Protein AF-A0A1I7ZZ51-F1 (afdb_monomer_lite)

pLDDT: mean 78.09, std 17.19, range [39.28, 97.56]

Foldseek 3Di:
DVVVVVVVVVVVCPVPDDPDDDDDDDDPDVVVVVCCCVPVVDPWDWDWDADPVRDIDIDIDPDPDPPD

Organism: NCBI:txid37863

Secondary structure (DSSP, 8-state):
-HHHHHHHHHHHGGGS-------------HHHHHHHHHHH--S-EEEEEE-TTS-EEEEEESS-----

Sequence (68 aa):
MLVNLINNRVTTDSQQSSRGFQLIVITHDLRLVENLYRDCKPECVYGLSKDAYGVSRMKRYTHFELTN

Structure (mmCIF, N/CA/C/O backbone):
data_AF-A0A1I7ZZ51-F1
#
_entry.id   AF-A0A1I7ZZ51-F1
#
loop_
_atom_site.group_PDB
_atom_site.id
_atom_site.type_symbol
_atom_site.label_atom_id
_atom_site.label_alt_id
_atom_site.label_comp_id
_atom_site.label_asym_id
_atom_site.label_entity_id
_atom_site.label_seq_id
_atom_site.pdbx_PDB_ins_code
_atom_site.Cartn_x
_atom_site.Cartn_y
_atom_site.Cartn_z
_atom_site.occupancy
_atom_site.B_iso_or_equiv
_atom_site.auth_seq_id
_atom_site.auth_comp_id
_atom_site.auth_asym_id
_atom_site.auth_atom_id
_atom_site.pdbx_PDB_model_num
ATOM 1 N N . MET A 1 1 ? 3.665 -3.751 18.972 1.00 60.09 1 MET A N 1
ATOM 2 C CA . MET A 1 1 ? 4.282 -2.401 18.982 1.00 60.09 1 MET A CA 1
ATOM 3 C C . MET A 1 1 ? 3.505 -1.392 18.137 1.00 60.09 1 MET A C 1
ATOM 5 O O . MET A 1 1 ? 3.048 -0.423 18.718 1.00 60.09 1 MET A O 1
ATOM 9 N N . LEU A 1 2 ? 3.286 -1.608 16.830 1.00 62.81 2 LEU A N 1
ATOM 10 C CA . LEU A 1 2 ? 2.552 -0.648 15.978 1.00 62.81 2 LEU A CA 1
ATOM 11 C C . LEU A 1 2 ? 1.048 -0.560 16.305 1.00 62.81 2 LEU A C 1
ATOM 13 O O . LEU A 1 2 ? 0.522 0.532 16.465 1.00 62.81 2 LEU A O 1
ATOM 17 N N . VAL A 1 3 ? 0.384 -1.704 16.503 1.00 60.97 3 VAL A N 1
ATOM 18 C CA . VAL A 1 3 ? -1.035 -1.763 16.913 1.00 60.97 3 VAL A CA 1
ATOM 19 C C . VAL A 1 3 ? -1.269 -1.023 18.235 1.00 60.97 3 VAL A C 1
ATOM 21 O O . VAL A 1 3 ? -2.216 -0.260 18.360 1.00 60.97 3 VAL A O 1
ATOM 24 N N . ASN A 1 4 ? -0.348 -1.155 19.195 1.00 62.66 4 ASN A N 1
ATOM 25 C CA . ASN A 1 4 ? -0.423 -0.422 20.464 1.00 62.66 4 ASN A CA 1
ATOM 26 C C . ASN A 1 4 ? -0.246 1.091 20.265 1.00 62.66 4 ASN A C 1
ATOM 28 O O . ASN A 1 4 ? -0.872 1.874 20.968 1.00 62.66 4 ASN A O 1
ATOM 32 N N . LEU A 1 5 ? 0.582 1.507 19.301 1.00 62.19 5 LEU A N 1
ATOM 33 C CA . LEU A 1 5 ? 0.765 2.916 18.950 1.00 62.19 5 LEU A CA 1
ATOM 34 C C . LEU A 1 5 ? -0.507 3.511 18.321 1.00 62.19 5 LEU A C 1
ATOM 36 O O . LEU A 1 5 ? -0.873 4.640 18.637 1.00 62.19 5 LEU A O 1
ATOM 40 N N . ILE A 1 6 ? -1.192 2.731 17.477 1.00 64.12 6 ILE A N 1
ATOM 41 C CA . ILE A 1 6 ? -2.491 3.087 16.890 1.00 64.12 6 ILE A CA 1
ATOM 42 C C . ILE A 1 6 ? -3.545 3.195 18.000 1.00 64.12 6 ILE A C 1
ATOM 44 O O . ILE A 1 6 ? -4.215 4.218 18.113 1.00 64.12 6 ILE A O 1
ATOM 48 N N . ASN A 1 7 ? -3.633 2.192 18.875 1.00 62.03 7 ASN A N 1
ATOM 49 C CA . ASN A 1 7 ? -4.617 2.160 19.959 1.00 62.03 7 ASN A CA 1
ATOM 50 C C . ASN A 1 7 ? -4.419 3.300 20.969 1.00 62.03 7 ASN A C 1
ATOM 52 O O . ASN A 1 7 ? -5.391 3.932 21.372 1.00 62.03 7 ASN A O 1
ATOM 56 N N . ASN A 1 8 ? -3.171 3.619 21.329 1.00 59.62 8 ASN A N 1
ATOM 57 C CA . ASN A 1 8 ? -2.876 4.707 22.264 1.00 59.62 8 ASN A CA 1
ATOM 58 C C . ASN A 1 8 ? -3.279 6.087 21.714 1.00 59.62 8 ASN A C 1
ATOM 60 O O . ASN A 1 8 ? -3.696 6.945 22.490 1.00 59.62 8 ASN A O 1
ATOM 64 N N . ARG A 1 9 ? -3.198 6.307 20.392 1.00 59.88 9 ARG A N 1
ATOM 65 C CA . ARG A 1 9 ? -3.662 7.552 19.751 1.00 59.88 9 ARG A CA 1
ATOM 66 C C . ARG A 1 9 ? -5.182 7.686 19.800 1.00 59.88 9 ARG A C 1
ATOM 68 O O . ARG A 1 9 ? -5.682 8.747 20.161 1.00 59.88 9 ARG A O 1
ATOM 75 N N . VAL A 1 10 ? -5.907 6.597 19.526 1.00 56.75 10 VAL A N 1
ATOM 76 C CA . VAL A 1 10 ? -7.379 6.574 19.611 1.00 56.75 10 VAL A CA 1
ATOM 77 C C . VAL A 1 10 ? -7.861 6.970 21.013 1.00 56.75 10 VAL A C 1
ATOM 79 O O . VAL A 1 10 ? -8.845 7.691 21.138 1.00 56.75 10 VAL A O 1
ATOM 82 N N . THR A 1 11 ? -7.149 6.564 22.070 1.00 53.75 11 THR A N 1
ATOM 83 C CA . THR A 1 11 ? -7.523 6.887 23.459 1.00 53.75 11 THR A CA 1
ATOM 84 C C . THR A 1 11 ? -7.143 8.297 23.920 1.00 53.75 11 THR A C 1
ATOM 86 O O . THR A 1 11 ? -7.777 8.830 24.828 1.00 53.75 11 THR A O 1
ATOM 89 N N . THR A 1 12 ? -6.117 8.925 23.337 1.00 53.00 12 THR A N 1
ATOM 90 C CA . THR A 1 12 ? -5.717 10.292 23.727 1.00 53.00 12 THR A CA 1
ATOM 91 C C . THR A 1 12 ? -6.589 11.366 23.084 1.00 53.00 12 THR A C 1
ATOM 93 O O . THR A 1 12 ? -6.791 12.421 23.680 1.00 53.00 12 THR A O 1
ATOM 96 N N . ASP A 1 13 ? -7.163 11.085 21.913 1.00 53.22 13 ASP A N 1
ATOM 97 C CA . ASP A 1 13 ? -7.951 12.061 21.152 1.00 53.22 13 ASP A CA 1
ATOM 98 C C . ASP A 1 13 ? -9.414 12.169 21.627 1.00 53.22 13 ASP A C 1
ATOM 100 O O . ASP A 1 13 ? -10.138 13.073 21.214 1.00 53.22 13 ASP A O 1
ATOM 104 N N . SER A 1 14 ? -9.859 11.334 22.575 1.00 50.16 14 SER A N 1
ATOM 105 C CA . SER A 1 14 ? -11.203 11.436 23.175 1.00 50.16 14 SER A CA 1
ATOM 106 C C . SER A 1 14 ? -11.465 12.725 23.978 1.00 50.16 14 SER A C 1
ATOM 108 O O . SER A 1 14 ? -12.594 12.928 24.420 1.00 50.16 14 SER A O 1
ATOM 110 N N . GLN A 1 15 ? -10.475 13.610 24.157 1.00 52.75 15 GLN A N 1
ATOM 111 C CA . GLN A 1 15 ? -10.659 14.924 24.799 1.00 52.75 15 GLN A CA 1
ATOM 112 C C . GLN A 1 15 ? -10.528 16.136 23.857 1.00 52.75 15 GLN A C 1
ATOM 114 O O . GLN A 1 15 ? -10.798 17.258 24.284 1.00 52.75 15 GLN A O 1
ATOM 119 N N . GLN A 1 16 ? -10.190 15.950 22.576 1.00 53.66 16 GLN A N 1
ATOM 120 C CA . GLN A 1 16 ? -10.184 17.031 21.583 1.00 53.66 16 GLN A CA 1
ATOM 121 C C . GLN A 1 16 ? -10.899 16.585 20.309 1.00 53.66 16 GLN A C 1
ATOM 123 O O . GLN A 1 16 ? -10.489 15.666 19.612 1.00 53.66 16 GLN A O 1
ATOM 128 N N . SER A 1 17 ? -12.006 17.260 20.021 1.00 48.91 17 SER A N 1
ATOM 129 C CA . SER A 1 17 ? -12.894 17.059 18.879 1.00 48.91 17 SER A CA 1
ATOM 130 C C . SER A 1 17 ? -12.233 16.563 17.572 1.00 48.91 17 SER A C 1
ATOM 132 O O . SER A 1 17 ? -11.668 17.314 16.781 1.00 48.91 17 SER A O 1
ATOM 134 N N . SER A 1 18 ? -12.515 15.302 17.241 1.00 53.69 18 SER A N 1
ATOM 135 C CA . SER A 1 18 ? -12.941 14.844 15.902 1.00 53.69 18 SER A CA 1
ATOM 136 C C . SER A 1 18 ? -11.995 14.951 14.695 1.00 53.69 18 SER A C 1
ATOM 138 O O . SER A 1 18 ? -12.455 14.765 13.569 1.00 53.69 18 SER A O 1
ATOM 140 N N . ARG A 1 19 ? -10.690 15.190 14.849 1.00 58.66 19 ARG A N 1
ATOM 141 C CA . ARG A 1 19 ? -9.763 14.976 13.722 1.00 58.66 19 ARG A CA 1
ATOM 142 C C . ARG A 1 19 ? -9.296 13.527 13.740 1.00 58.66 19 ARG A C 1
ATOM 144 O O . ARG A 1 19 ? -8.365 13.190 14.455 1.00 58.66 19 ARG A O 1
ATOM 151 N N . GLY A 1 20 ? -9.993 12.670 12.991 1.00 67.31 20 GLY A N 1
ATOM 152 C CA . GLY A 1 20 ? -9.646 11.254 12.861 1.00 67.31 20 GLY A CA 1
ATOM 153 C C . GLY A 1 20 ? -8.159 11.056 12.544 1.00 67.31 20 GLY A C 1
ATOM 154 O O . GLY A 1 20 ? -7.586 11.776 11.726 1.00 67.31 20 GLY A O 1
ATOM 155 N N . PHE A 1 21 ? -7.531 10.090 13.211 1.00 74.44 21 PHE A N 1
ATOM 156 C CA . PHE A 1 21 ? -6.127 9.750 13.001 1.00 74.44 21 PHE A CA 1
ATOM 157 C C . PHE A 1 21 ? -5.925 9.156 11.600 1.00 74.44 21 PHE A C 1
ATOM 159 O O . PHE A 1 21 ? -6.538 8.147 11.253 1.00 74.44 21 PHE A O 1
ATOM 166 N N . GLN A 1 22 ? -5.0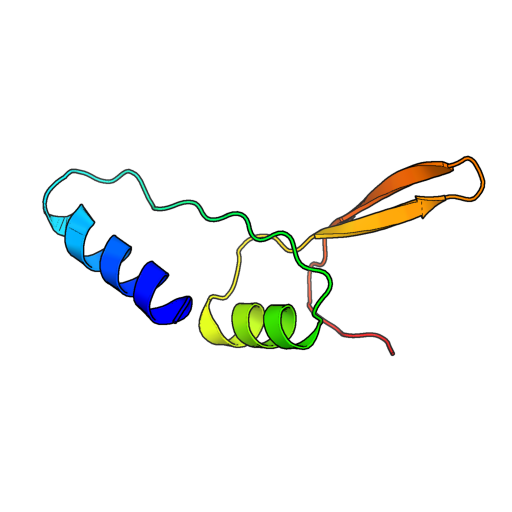50 9.770 10.801 1.00 83.94 22 GLN A N 1
ATOM 167 C CA . GLN A 1 22 ? -4.650 9.257 9.490 1.00 83.94 22 GLN A CA 1
ATOM 168 C C . GLN A 1 22 ? -3.237 8.674 9.566 1.00 83.94 22 GLN A C 1
ATOM 170 O O . GLN A 1 22 ? -2.310 9.332 10.040 1.00 83.94 22 GLN A O 1
ATOM 175 N N . LEU A 1 23 ? -3.070 7.444 9.076 1.00 85.62 23 LEU A N 1
ATOM 176 C CA . LEU A 1 23 ? -1.798 6.727 9.066 1.00 85.62 23 LEU A CA 1
ATOM 177 C C . LEU A 1 23 ? -1.435 6.302 7.645 1.00 85.62 23 LEU A C 1
ATOM 179 O O . LEU A 1 23 ? -2.222 5.642 6.970 1.00 85.62 23 LEU A O 1
ATOM 183 N N . ILE 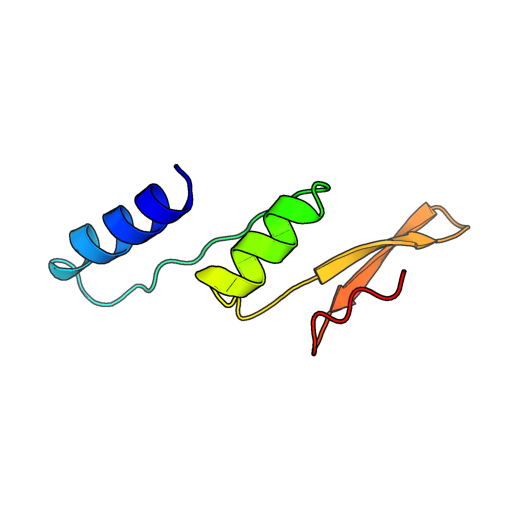A 1 24 ? -0.210 6.623 7.227 1.00 92.44 24 ILE A N 1
ATOM 184 C CA . ILE A 1 24 ? 0.395 6.112 5.995 1.00 92.44 24 ILE A CA 1
ATOM 185 C C . ILE A 1 24 ? 1.544 5.190 6.391 1.00 92.44 24 ILE A C 1
ATOM 187 O O . ILE A 1 24 ? 2.441 5.590 7.133 1.00 92.44 24 ILE A O 1
ATOM 191 N N . VAL A 1 25 ? 1.523 3.959 5.880 1.00 92.12 25 VAL A N 1
ATOM 192 C CA . VAL A 1 25 ? 2.599 2.981 6.071 1.00 92.12 25 VAL A CA 1
ATOM 193 C C . VAL A 1 25 ? 3.230 2.678 4.719 1.00 92.12 25 VAL A C 1
ATOM 195 O O . VAL A 1 25 ? 2.536 2.281 3.786 1.00 92.12 25 VAL A O 1
ATOM 198 N N . ILE A 1 26 ? 4.549 2.843 4.624 1.00 95.44 26 ILE A N 1
ATOM 199 C CA . ILE A 1 26 ? 5.347 2.445 3.460 1.00 95.44 26 ILE A CA 1
ATOM 200 C C . ILE A 1 26 ? 6.222 1.277 3.901 1.00 95.44 26 ILE A C 1
ATOM 202 O O . ILE A 1 26 ? 7.043 1.416 4.805 1.00 95.44 26 ILE A O 1
ATOM 206 N N . THR A 1 27 ? 6.023 0.115 3.288 1.00 94.06 27 THR A N 1
ATOM 207 C CA . THR A 1 27 ? 6.759 -1.106 3.620 1.00 94.06 27 THR A CA 1
ATOM 208 C C . THR A 1 27 ? 6.933 -1.977 2.382 1.00 94.06 27 THR A C 1
ATOM 210 O O . THR A 1 27 ? 6.116 -1.931 1.465 1.00 94.06 27 THR A O 1
ATOM 213 N N . HIS A 1 28 ? 7.998 -2.773 2.376 1.00 94.88 28 HIS A N 1
ATOM 214 C CA . HIS A 1 28 ? 8.204 -3.871 1.431 1.00 94.88 28 HIS A CA 1
ATOM 215 C C . HIS A 1 28 ? 8.019 -5.251 2.098 1.00 94.88 28 HIS A C 1
ATOM 217 O O . HIS A 1 28 ? 8.081 -6.265 1.410 1.00 94.88 28 HIS A O 1
ATOM 223 N N . ASP A 1 29 ? 7.799 -5.314 3.421 1.00 93.44 29 ASP A N 1
ATOM 224 C CA . ASP A 1 29 ? 7.539 -6.569 4.143 1.00 93.44 29 ASP A CA 1
ATOM 225 C C . ASP A 1 29 ? 6.067 -6.973 3.983 1.00 93.44 29 ASP A C 1
ATOM 227 O O . ASP A 1 29 ? 5.177 -6.372 4.595 1.00 93.44 29 ASP A O 1
ATOM 231 N N . LEU A 1 30 ? 5.822 -8.011 3.180 1.00 88.88 30 LEU A N 1
ATOM 232 C CA . LEU A 1 30 ? 4.487 -8.555 2.919 1.00 88.88 30 LEU A CA 1
ATOM 233 C C . LEU A 1 30 ? 3.777 -9.025 4.194 1.00 88.88 30 LEU A C 1
ATOM 235 O O . LEU A 1 30 ? 2.580 -8.794 4.337 1.00 88.88 30 LEU A O 1
ATOM 239 N N . ARG A 1 31 ? 4.505 -9.581 5.170 1.00 90.62 31 ARG A N 1
ATOM 240 C CA . ARG A 1 31 ? 3.914 -10.056 6.432 1.00 90.62 31 ARG A CA 1
ATOM 241 C C . ARG A 1 31 ? 3.380 -8.893 7.259 1.00 90.62 31 ARG A C 1
ATOM 243 O O . ARG A 1 31 ? 2.386 -9.030 7.968 1.00 90.62 31 ARG A O 1
ATOM 250 N N . LEU A 1 32 ? 4.031 -7.728 7.200 1.00 90.44 32 LEU A N 1
ATOM 251 C CA . LEU A 1 32 ? 3.507 -6.526 7.850 1.00 90.44 32 LEU A CA 1
ATOM 252 C C . LEU A 1 32 ? 2.225 -6.051 7.158 1.00 90.44 32 LEU A C 1
ATOM 254 O O . LEU A 1 32 ? 1.282 -5.671 7.848 1.00 90.44 32 LEU A O 1
ATOM 258 N N . VAL A 1 33 ? 2.172 -6.104 5.824 1.00 88.88 33 VAL A N 1
ATOM 259 C CA . VAL A 1 33 ? 0.967 -5.745 5.060 1.00 88.88 33 VAL A CA 1
ATOM 260 C C . VAL A 1 33 ? -0.197 -6.671 5.412 1.00 88.88 33 VAL A C 1
ATOM 262 O O . VAL A 1 33 ? -1.280 -6.178 5.714 1.00 88.88 33 VAL A O 1
ATOM 265 N N . GLU A 1 34 ? 0.028 -7.985 5.459 1.00 87.81 34 GLU A N 1
ATOM 266 C CA . GLU A 1 34 ? -0.978 -8.979 5.859 1.00 87.81 34 GLU A CA 1
ATOM 267 C C . GLU A 1 34 ? -1.526 -8.707 7.264 1.00 87.81 34 GLU A C 1
ATOM 269 O O . GLU A 1 34 ? -2.741 -8.658 7.465 1.00 87.81 34 GLU A O 1
ATOM 274 N N . ASN A 1 35 ? -0.639 -8.471 8.236 1.00 88.31 35 ASN A N 1
ATOM 275 C CA . ASN A 1 35 ? -1.046 -8.157 9.605 1.00 88.31 35 ASN A CA 1
ATOM 276 C C . ASN A 1 35 ? -1.835 -6.839 9.677 1.00 88.31 35 ASN A C 1
ATOM 278 O O . ASN A 1 35 ? -2.864 -6.780 10.345 1.00 88.31 35 ASN A O 1
ATOM 282 N N . LEU A 1 36 ? -1.409 -5.794 8.959 1.00 87.75 36 LEU A N 1
ATOM 283 C CA . LEU A 1 36 ? -2.137 -4.523 8.884 1.00 87.75 36 LEU A CA 1
ATOM 284 C C . LEU A 1 36 ? -3.511 -4.681 8.229 1.00 87.75 36 LEU A C 1
ATOM 286 O O . LEU A 1 36 ? -4.479 -4.078 8.691 1.00 87.75 36 LEU A O 1
ATOM 290 N N . TYR A 1 37 ? -3.617 -5.492 7.178 1.00 87.06 37 TYR A N 1
ATOM 291 C CA . TYR A 1 37 ? -4.888 -5.748 6.511 1.00 87.06 37 TYR A CA 1
ATOM 292 C C . TYR A 1 37 ? -5.863 -6.481 7.437 1.00 87.06 37 TYR A C 1
ATOM 294 O O . TYR A 1 37 ? -7.021 -6.078 7.553 1.00 87.06 37 TYR A O 1
ATOM 302 N N . ARG A 1 38 ? -5.375 -7.504 8.153 1.00 85.19 38 ARG A N 1
ATOM 303 C CA . ARG A 1 38 ? -6.159 -8.276 9.126 1.00 85.19 38 ARG A CA 1
ATOM 304 C C . ARG A 1 38 ? -6.610 -7.426 10.316 1.00 85.19 38 ARG A C 1
ATOM 306 O O . ARG A 1 38 ? -7.790 -7.450 10.662 1.00 85.19 38 ARG A O 1
ATOM 313 N N . ASP A 1 39 ? -5.683 -6.689 10.927 1.00 84.81 39 ASP A N 1
ATOM 314 C CA . ASP A 1 39 ? -5.888 -6.086 12.249 1.00 84.81 39 ASP A CA 1
ATOM 315 C C . ASP A 1 39 ? -6.363 -4.624 12.173 1.00 84.81 39 ASP A C 1
ATOM 317 O O . ASP A 1 39 ? -7.125 -4.181 13.030 1.00 84.81 39 ASP A O 1
ATOM 321 N N . CYS A 1 40 ? -5.945 -3.866 11.152 1.00 83.75 40 CYS A N 1
ATOM 322 C CA . CYS A 1 40 ? -6.234 -2.430 11.030 1.00 83.75 40 CYS A CA 1
ATOM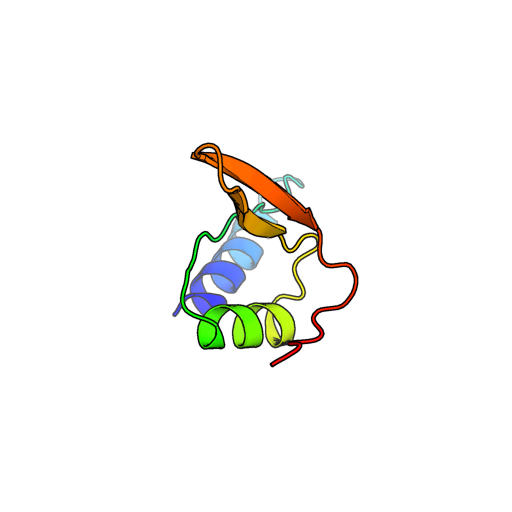 323 C C . CYS A 1 40 ? -7.217 -2.080 9.907 1.00 83.75 40 CYS A C 1
ATOM 325 O O . CYS A 1 40 ? -7.736 -0.968 9.915 1.00 83.75 40 CYS A O 1
ATOM 327 N N . LYS A 1 41 ? -7.474 -2.997 8.961 1.00 85.19 41 LYS A N 1
ATOM 328 C CA . LYS A 1 41 ? -8.420 -2.820 7.840 1.00 85.19 41 LYS A CA 1
ATOM 329 C C . LYS A 1 41 ? -8.261 -1.455 7.139 1.00 85.19 41 LYS A C 1
ATOM 331 O O . LYS A 1 41 ? -9.177 -0.633 7.175 1.00 85.19 41 LYS A O 1
ATOM 336 N N . PRO A 1 42 ? -7.091 -1.184 6.533 1.00 88.56 42 PRO A N 1
ATOM 337 C CA . PRO A 1 42 ? -6.810 0.105 5.916 1.00 88.56 42 PRO A CA 1
ATOM 338 C C . PRO A 1 42 ? -7.803 0.410 4.788 1.00 88.56 42 PRO A C 1
ATOM 340 O O . PRO A 1 42 ? -8.128 -0.457 3.980 1.00 88.56 42 PRO A O 1
ATOM 343 N N . GLU A 1 43 ? -8.232 1.669 4.693 1.00 88.81 43 GLU A N 1
ATOM 344 C CA . GLU A 1 43 ? -9.167 2.135 3.656 1.00 88.81 43 GLU A CA 1
ATOM 345 C C . GLU A 1 43 ? -8.578 2.024 2.238 1.00 88.81 43 GLU A C 1
ATOM 347 O O . GLU A 1 43 ? -9.281 1.815 1.243 1.00 88.81 43 GLU A O 1
ATOM 352 N N . CYS A 1 44 ? -7.258 2.177 2.135 1.00 89.81 44 CYS A N 1
AT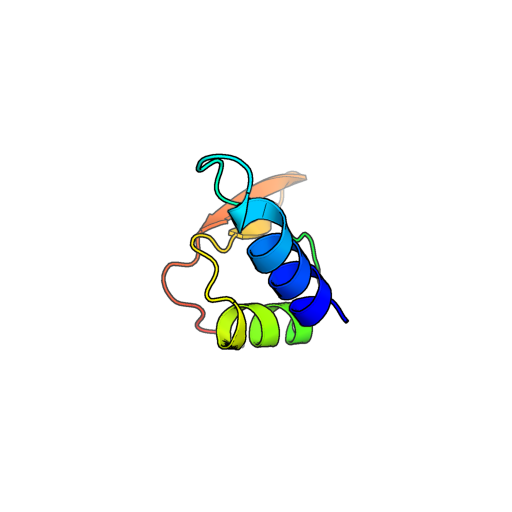OM 353 C CA . CYS A 1 44 ? -6.542 2.140 0.874 1.00 89.81 44 CYS A CA 1
ATOM 354 C C . CYS A 1 44 ? -5.258 1.317 0.994 1.00 89.81 44 CYS A C 1
ATOM 356 O O . CYS A 1 44 ? -4.458 1.531 1.902 1.00 89.81 44 CYS A O 1
ATOM 358 N N . VAL A 1 45 ? -5.026 0.440 0.016 1.00 91.81 45 VAL A N 1
ATOM 359 C CA . VAL A 1 45 ? -3.762 -0.285 -0.159 1.00 91.81 45 VAL A CA 1
ATOM 360 C C . VAL A 1 45 ? -3.263 -0.039 -1.577 1.00 91.81 45 VAL A C 1
ATOM 362 O O . VAL A 1 45 ? -4.007 -0.236 -2.543 1.00 91.81 45 VAL A O 1
ATOM 365 N N . TYR A 1 46 ? -2.007 0.392 -1.704 1.00 94.00 46 TYR A N 1
ATOM 366 C CA . TYR A 1 46 ? -1.386 0.716 -2.986 1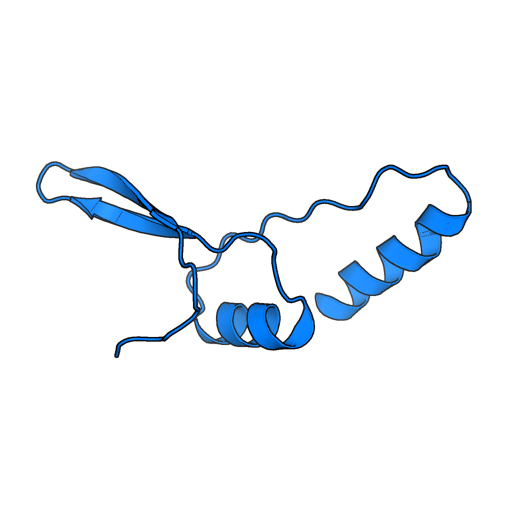.00 94.00 46 TYR A CA 1
ATOM 367 C C . TYR A 1 46 ? -0.097 -0.075 -3.193 1.00 94.00 46 TYR A C 1
ATOM 369 O O . TYR A 1 46 ? 0.747 -0.148 -2.304 1.00 94.00 46 TYR A O 1
ATOM 377 N N . GLY A 1 47 ? 0.059 -0.635 -4.389 1.00 93.81 47 GLY A N 1
ATOM 378 C CA . GLY A 1 47 ? 1.303 -1.221 -4.871 1.00 93.81 47 GLY A CA 1
ATOM 379 C C . GLY A 1 47 ? 2.052 -0.221 -5.737 1.00 93.81 47 GLY A C 1
ATOM 380 O O . GLY A 1 47 ? 1.457 0.400 -6.621 1.00 93.81 47 GLY A O 1
ATOM 381 N N . LEU A 1 48 ? 3.352 -0.088 -5.495 1.00 95.19 48 LEU A N 1
ATOM 382 C CA . LEU A 1 48 ? 4.253 0.693 -6.333 1.00 95.19 48 LEU A CA 1
ATOM 383 C C . LEU A 1 48 ? 5.108 -0.252 -7.170 1.00 95.19 48 LEU A C 1
ATOM 385 O O . LEU A 1 48 ? 5.658 -1.226 -6.664 1.00 95.19 48 LEU A O 1
ATOM 389 N N . SER A 1 49 ? 5.218 0.047 -8.456 1.00 95.44 49 SER A N 1
ATOM 390 C CA . SER A 1 49 ? 6.070 -0.671 -9.402 1.00 95.44 49 SER A CA 1
ATOM 391 C C . SER A 1 49 ? 6.763 0.324 -10.323 1.00 95.44 49 SER A C 1
ATOM 393 O O . SER A 1 49 ? 6.376 1.490 -10.397 1.00 95.44 49 SER A O 1
ATOM 395 N N . LYS A 1 50 ? 7.798 -0.130 -11.022 1.00 97.38 50 LYS A N 1
ATOM 396 C CA . LYS A 1 50 ? 8.490 0.647 -12.048 1.00 97.38 50 LYS A CA 1
ATOM 397 C C . LYS A 1 50 ? 8.256 -0.040 -13.384 1.00 97.38 50 LYS A C 1
ATOM 399 O O . LYS A 1 50 ? 8.363 -1.263 -13.452 1.00 97.38 50 LYS A O 1
ATOM 404 N N . ASP A 1 51 ? 7.916 0.713 -14.421 1.00 95.69 51 ASP A N 1
ATOM 405 C CA . ASP A 1 51 ? 7.830 0.140 -15.763 1.00 95.69 51 ASP A CA 1
ATOM 406 C C . ASP A 1 51 ? 9.199 0.053 -16.452 1.00 95.69 51 ASP A C 1
ATOM 408 O O . ASP A 1 51 ? 10.226 0.467 -15.905 1.00 95.69 51 ASP A O 1
ATOM 412 N N . ALA A 1 52 ? 9.210 -0.509 -17.664 1.00 96.69 52 ALA A N 1
ATOM 413 C CA . ALA A 1 52 ? 10.424 -0.724 -18.448 1.00 96.69 52 ALA A CA 1
ATOM 414 C C . ALA A 1 52 ? 11.182 0.574 -18.786 1.00 96.69 52 ALA A C 1
ATOM 416 O O . ALA A 1 52 ? 12.383 0.527 -19.041 1.00 96.69 52 ALA A O 1
ATOM 417 N N . TYR A 1 53 ? 10.510 1.728 -18.755 1.00 96.94 53 TYR A N 1
ATOM 418 C CA . TYR A 1 53 ? 11.104 3.040 -19.031 1.00 96.94 53 TYR A CA 1
ATOM 419 C C . TYR A 1 53 ? 11.550 3.760 -17.759 1.00 96.94 53 TYR A C 1
ATOM 421 O O . TYR A 1 53 ? 12.027 4.892 -17.803 1.00 96.94 53 TYR A O 1
ATOM 429 N N . GLY A 1 54 ? 11.402 3.112 -16.606 1.00 95.38 54 GLY A N 1
ATOM 43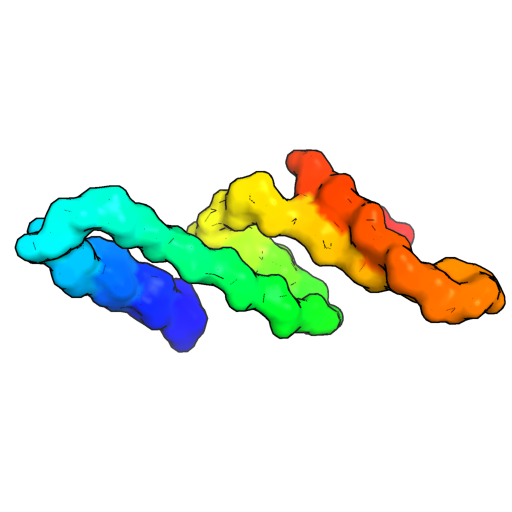0 C CA . GLY A 1 54 ? 11.780 3.681 -15.332 1.00 95.38 54 GLY A CA 1
ATOM 431 C C . GLY A 1 54 ? 10.726 4.604 -14.716 1.00 95.38 54 GLY A C 1
ATOM 432 O O . GLY A 1 54 ? 11.043 5.300 -13.750 1.00 95.38 54 GLY A O 1
ATOM 433 N N . VAL A 1 55 ? 9.492 4.606 -15.222 1.00 97.56 55 VAL A N 1
ATOM 434 C CA . VAL A 1 55 ? 8.405 5.434 -14.691 1.00 97.56 55 VAL A CA 1
ATOM 435 C C . VAL A 1 55 ? 7.691 4.691 -13.562 1.00 97.56 55 VAL A C 1
ATOM 437 O O . VAL A 1 55 ? 7.335 3.517 -13.694 1.00 97.56 55 VAL A O 1
ATOM 440 N N . SER A 1 56 ? 7.478 5.373 -12.435 1.00 97.00 56 SER A N 1
ATOM 441 C CA . SER A 1 56 ? 6.740 4.825 -11.293 1.00 97.00 56 SER A CA 1
ATOM 442 C C . SER A 1 56 ? 5.254 4.679 -11.618 1.00 97.00 56 SER A C 1
ATOM 444 O O . SER A 1 56 ? 4.602 5.633 -12.040 1.00 97.00 56 SER A O 1
ATOM 446 N N . ARG A 1 57 ? 4.699 3.493 -11.365 1.00 96.75 57 ARG A N 1
ATOM 447 C CA . ARG A 1 57 ? 3.276 3.175 -11.509 1.00 96.75 57 ARG A CA 1
ATOM 448 C C . ARG A 1 57 ? 2.680 2.776 -10.169 1.00 96.75 57 ARG A C 1
ATOM 450 O O . ARG A 1 57 ? 3.281 2.010 -9.416 1.00 96.75 57 ARG A O 1
ATOM 457 N N . MET A 1 58 ? 1.473 3.267 -9.907 1.00 95.25 58 MET A N 1
ATOM 458 C CA . MET A 1 58 ? 0.707 2.974 -8.699 1.00 95.25 58 MET A CA 1
ATOM 459 C C . MET A 1 58 ? -0.551 2.181 -9.058 1.00 95.25 58 MET A C 1
ATOM 461 O O . MET A 1 58 ? -1.285 2.558 -9.970 1.00 95.25 58 MET A O 1
ATOM 465 N N . LYS A 1 59 ? -0.816 1.100 -8.324 1.00 94.44 59 LYS A N 1
ATOM 466 C CA . LYS A 1 59 ? -2.035 0.289 -8.444 1.00 94.44 59 LYS A CA 1
ATOM 467 C C . LYS A 1 59 ? -2.756 0.254 -7.101 1.00 94.44 59 LYS A C 1
ATOM 469 O O . LYS A 1 59 ? -2.138 -0.081 -6.096 1.00 94.44 59 LYS A O 1
ATOM 474 N N . ARG A 1 60 ? -4.054 0.573 -7.079 1.00 92.19 60 ARG A N 1
ATOM 475 C CA . ARG A 1 60 ? -4.909 0.379 -5.895 1.00 92.19 60 ARG A CA 1
ATOM 476 C C . ARG A 1 60 ? -5.400 -1.067 -5.848 1.00 92.19 60 ARG A C 1
ATOM 478 O O . ARG A 1 60 ? -5.865 -1.580 -6.864 1.00 92.19 60 ARG A O 1
ATOM 485 N N . TYR A 1 61 ? -5.335 -1.697 -4.681 1.00 88.38 61 TYR A N 1
ATOM 486 C CA . TYR A 1 61 ? -5.935 -3.009 -4.443 1.00 88.38 61 TYR A CA 1
ATOM 487 C C . TYR A 1 61 ? -7.328 -2.839 -3.829 1.00 88.38 61 TYR A C 1
ATOM 489 O O . TYR A 1 61 ? -7.491 -2.110 -2.850 1.00 88.38 61 TYR A O 1
ATOM 497 N N . THR A 1 62 ? -8.336 -3.473 -4.432 1.00 79.38 62 THR A N 1
ATOM 498 C CA . THR A 1 62 ? -9.730 -3.486 -3.948 1.00 79.38 62 THR A CA 1
ATOM 499 C C . THR A 1 62 ? -9.988 -4.655 -3.003 1.00 79.38 62 THR A C 1
ATOM 501 O O . THR A 1 62 ? -10.683 -4.501 -2.003 1.00 79.38 62 THR A O 1
ATOM 504 N N . HIS A 1 63 ? -9.370 -5.801 -3.284 1.00 68.88 63 HIS A N 1
ATOM 505 C CA . HIS A 1 63 ? -9.282 -6.946 -2.394 1.00 68.88 63 HIS A CA 1
ATOM 506 C C . HIS A 1 63 ? -7.809 -7.329 -2.274 1.00 68.88 63 HIS A C 1
ATOM 508 O O . HIS A 1 63 ? -7.090 -7.326 -3.278 1.00 68.88 63 HIS A O 1
ATOM 514 N N . PHE A 1 64 ? -7.333 -7.581 -1.054 1.00 65.12 64 PHE A N 1
ATOM 515 C CA . PHE A 1 64 ? -5.958 -8.027 -0.846 1.00 65.12 64 PHE A CA 1
ATOM 516 C C . PHE A 1 64 ? -5.870 -9.526 -1.149 1.00 65.12 64 PHE A C 1
ATOM 518 O O . PHE A 1 64 ? -5.752 -10.357 -0.255 1.00 65.12 64 PHE A O 1
ATOM 525 N N . GLU A 1 65 ? -5.991 -9.866 -2.430 1.00 60.19 65 GLU A N 1
ATOM 526 C CA . GLU A 1 65 ? -5.624 -11.180 -2.939 1.00 60.19 65 GLU A CA 1
ATOM 527 C C . GLU A 1 65 ? -4.138 -11.125 -3.284 1.00 60.19 65 GLU A C 1
ATOM 529 O O . GLU A 1 65 ? -3.726 -10.496 -4.261 1.00 60.19 65 GLU A O 1
ATOM 534 N N . LEU A 1 66 ? -3.319 -11.745 -2.437 1.00 55.28 66 LEU A N 1
ATOM 535 C CA . LEU A 1 66 ? -1.937 -12.064 -2.770 1.00 55.28 66 LEU A CA 1
ATOM 536 C C . LEU A 1 66 ? -1.962 -13.085 -3.913 1.00 55.28 66 LEU A C 1
ATOM 538 O O . LEU A 1 66 ? -2.011 -14.290 -3.683 1.00 55.28 66 LEU A O 1
ATOM 542 N N . THR A 1 67 ? -1.965 -12.616 -5.158 1.00 49.50 67 THR A N 1
ATOM 543 C CA . THR A 1 67 ? -1.555 -13.466 -6.277 1.00 49.50 67 THR A CA 1
ATOM 544 C C . THR A 1 67 ? -0.056 -13.705 -6.139 1.00 49.50 67 THR A C 1
ATOM 546 O O . THR A 1 67 ? 0.725 -12.774 -6.357 1.00 49.50 67 THR A O 1
ATOM 549 N N . ASN A 1 68 ? 0.291 -14.922 -5.704 1.00 39.28 68 ASN A N 1
ATOM 550 C CA . ASN A 1 68 ? 1.637 -15.501 -5.775 1.00 39.28 68 ASN A CA 1
ATOM 551 C C . ASN A 1 68 ? 2.197 -15.448 -7.198 1.00 39.28 68 ASN A C 1
ATOM 553 O O . ASN A 1 68 ? 1.411 -15.702 -8.141 1.00 39.28 68 ASN A O 1
#

Radius of gyration: 15.32 Å; chains: 1; bounding box: 25×33×44 Å